Protein AF-A0A955Y6P9-F1 (afdb_monomer_lite)

Structure (mmCIF, N/CA/C/O backbone):
data_AF-A0A955Y6P9-F1
#
_entry.id   AF-A0A955Y6P9-F1
#
loop_
_atom_site.group_PDB
_atom_site.id
_atom_site.type_symbol
_atom_site.label_atom_id
_atom_site.label_alt_id
_atom_site.label_comp_id
_atom_site.label_asym_id
_atom_site.label_entity_id
_atom_site.label_seq_id
_atom_site.pdbx_PDB_ins_code
_atom_site.Cartn_x
_atom_site.Cartn_y
_atom_site.Cartn_z
_atom_site.occupancy
_atom_site.B_iso_or_equiv
_atom_site.auth_seq_id
_atom_site.auth_comp_id
_atom_site.auth_asym_id
_atom_site.auth_atom_id
_atom_site.pdbx_PDB_model_num
ATOM 1 N N . MET A 1 1 ? -30.480 -34.523 14.254 1.00 49.59 1 MET A N 1
ATOM 2 C CA . MET A 1 1 ? -30.078 -33.105 14.137 1.00 49.59 1 MET A CA 1
ATOM 3 C C . MET A 1 1 ? -28.559 -33.067 14.095 1.00 49.59 1 MET A C 1
ATOM 5 O O . MET A 1 1 ? -27.937 -33.340 15.109 1.00 49.59 1 MET A O 1
ATOM 9 N N . LEU A 1 2 ? -27.970 -32.864 12.915 1.00 50.34 2 LEU A N 1
ATOM 10 C CA . LEU A 1 2 ? -26.518 -32.761 12.741 1.00 50.34 2 LEU A CA 1
ATOM 11 C C . LEU A 1 2 ? -26.106 -31.311 13.010 1.00 50.34 2 LEU A C 1
ATOM 13 O O . LEU A 1 2 ? -26.429 -30.423 12.225 1.00 50.34 2 LEU A O 1
ATOM 17 N N . ALA A 1 3 ? -25.453 -31.080 14.147 1.00 53.88 3 ALA A N 1
ATOM 18 C CA . ALA A 1 3 ? -24.849 -29.800 14.482 1.00 53.88 3 ALA A CA 1
ATOM 19 C C . ALA A 1 3 ? -23.555 -29.639 13.673 1.00 53.88 3 ALA A C 1
ATOM 21 O O . ALA A 1 3 ? -22.588 -30.368 13.885 1.00 53.88 3 ALA A O 1
ATOM 22 N N . TRP A 1 4 ? -23.554 -28.702 12.728 1.00 56.97 4 TRP A N 1
ATOM 23 C CA . TRP A 1 4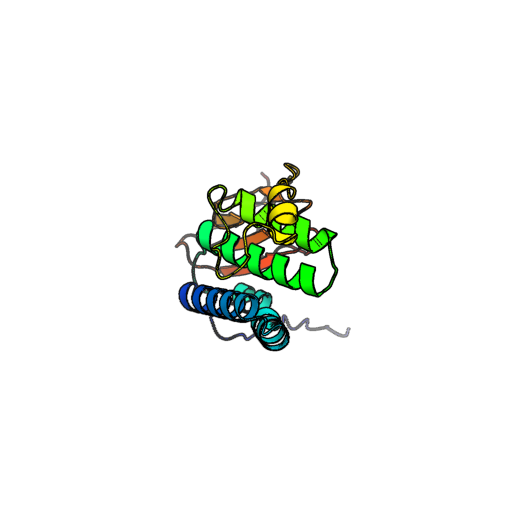 ? -22.351 -28.277 12.023 1.00 56.97 4 TRP A CA 1
ATOM 24 C C . TRP A 1 4 ? -21.587 -27.293 12.913 1.00 56.97 4 TRP A C 1
ATOM 26 O O . TRP A 1 4 ? -22.018 -26.159 13.110 1.00 56.97 4 TRP A O 1
ATOM 36 N N . LEU A 1 5 ? -20.462 -27.738 13.470 1.00 62.44 5 LEU A N 1
ATOM 37 C CA . LEU A 1 5 ? -19.469 -26.860 14.084 1.00 62.44 5 LEU A CA 1
ATOM 38 C C . LEU A 1 5 ? -18.703 -26.147 12.965 1.00 62.44 5 LEU A C 1
ATOM 40 O O . LEU A 1 5 ? -17.884 -26.753 12.278 1.00 62.44 5 LEU A O 1
ATOM 44 N N . ALA A 1 6 ? -18.978 -24.858 12.775 1.00 54.62 6 ALA A N 1
ATOM 45 C CA . ALA A 1 6 ? -18.137 -23.988 11.965 1.00 54.62 6 ALA A CA 1
ATOM 46 C C . ALA A 1 6 ? -16.859 -23.679 12.758 1.00 54.62 6 ALA A C 1
ATOM 48 O O . ALA A 1 6 ? -16.867 -22.854 13.670 1.00 54.62 6 ALA A O 1
ATOM 49 N N . VAL A 1 7 ? -15.766 -24.369 12.436 1.00 48.38 7 VAL A N 1
ATOM 50 C CA . VAL A 1 7 ? -14.435 -24.012 12.936 1.00 48.38 7 VAL A CA 1
ATOM 51 C C . VAL A 1 7 ? -14.022 -22.721 12.232 1.00 48.38 7 VAL A C 1
ATOM 53 O O . VAL A 1 7 ? -13.803 -22.707 11.022 1.00 48.38 7 VAL A O 1
ATOM 56 N N . ALA A 1 8 ? -13.961 -21.618 12.978 1.00 51.28 8 ALA A N 1
ATOM 57 C CA . ALA A 1 8 ? -13.354 -20.384 12.503 1.00 51.28 8 ALA A CA 1
ATOM 58 C C . ALA A 1 8 ? -11.837 -20.598 12.441 1.00 51.28 8 ALA A C 1
ATOM 60 O O . ALA A 1 8 ? -11.156 -20.569 13.463 1.00 51.28 8 ALA A O 1
ATOM 61 N N . LEU A 1 9 ? -11.316 -20.859 11.244 1.00 51.03 9 LEU A N 1
ATOM 62 C CA . LEU A 1 9 ? -9.881 -20.818 10.988 1.00 51.03 9 LEU A CA 1
ATOM 63 C C . LEU A 1 9 ? -9.451 -19.348 11.035 1.00 51.03 9 LEU A C 1
ATOM 65 O O . LEU A 1 9 ? -9.564 -18.630 10.044 1.00 51.03 9 LEU A O 1
ATOM 69 N N . GLY A 1 10 ? -9.011 -18.885 12.206 1.00 55.12 10 GLY A N 1
ATOM 70 C CA . GLY A 1 10 ? -8.118 -17.733 12.260 1.00 55.12 10 GLY A CA 1
ATOM 71 C C . GLY A 1 10 ? -6.848 -18.105 11.500 1.00 55.12 10 GLY A C 1
ATOM 72 O O . GLY A 1 10 ? -6.342 -19.215 11.676 1.00 55.12 10 GLY A O 1
ATOM 73 N N . ALA A 1 11 ? -6.372 -17.236 10.609 1.00 57.41 11 ALA A N 1
ATOM 74 C CA . ALA A 1 11 ? -5.101 -17.465 9.941 1.00 57.41 11 ALA A CA 1
ATOM 75 C C . ALA A 1 11 ? -4.012 -17.556 11.020 1.00 57.41 11 ALA A C 1
ATOM 77 O O . ALA A 1 11 ? -3.737 -16.580 11.710 1.00 57.41 11 ALA A O 1
ATOM 78 N N . THR A 1 12 ? -3.430 -18.740 11.207 1.00 68.12 12 THR A N 1
ATOM 79 C CA . THR A 1 12 ? -2.243 -18.919 12.044 1.00 68.12 12 THR A CA 1
ATOM 80 C C . THR A 1 12 ? -1.055 -18.424 11.235 1.00 68.12 12 THR A C 1
ATOM 82 O O . THR A 1 12 ? -0.393 -19.212 10.559 1.00 68.12 12 THR A O 1
ATOM 85 N N . CYS A 1 13 ? -0.859 -17.114 11.199 1.00 81.06 13 CYS A N 1
ATOM 86 C CA . CYS A 1 13 ? 0.356 -16.538 10.657 1.00 81.06 13 CYS A CA 1
ATOM 87 C C . CYS A 1 13 ? 1.239 -16.014 11.779 1.00 81.06 13 CYS A C 1
ATOM 89 O O . CYS A 1 13 ? 0.747 -15.579 12.822 1.00 81.06 13 CYS A O 1
ATOM 91 N N . ASP A 1 14 ? 2.543 -16.089 11.538 1.00 88.88 14 ASP A N 1
ATOM 92 C CA . ASP A 1 14 ? 3.531 -15.441 12.383 1.00 88.88 14 ASP A CA 1
ATOM 93 C C . ASP A 1 14 ? 3.323 -13.926 12.305 1.00 88.88 14 ASP A C 1
ATOM 95 O O . ASP A 1 14 ? 3.008 -13.384 11.237 1.00 88.88 14 ASP A O 1
ATOM 99 N N . THR A 1 15 ? 3.456 -13.245 13.442 1.00 92.88 15 THR A N 1
ATOM 100 C CA . THR A 1 15 ? 3.273 -11.796 13.479 1.00 92.88 15 THR A CA 1
ATOM 101 C C . THR A 1 15 ? 4.336 -11.105 12.631 1.00 92.88 15 THR A C 1
ATOM 103 O O . THR A 1 15 ? 5.487 -11.536 12.542 1.00 92.88 15 THR A O 1
ATOM 106 N N . THR A 1 16 ? 3.928 -10.034 11.959 1.00 96.56 16 THR A N 1
ATOM 107 C CA . THR A 1 16 ? 4.796 -9.199 11.130 1.00 96.56 16 THR A CA 1
ATOM 108 C C . THR A 1 16 ? 4.849 -7.813 11.757 1.00 96.56 16 THR A C 1
ATOM 110 O O . THR A 1 16 ? 3.815 -7.176 11.949 1.00 96.56 16 THR A O 1
ATOM 113 N N . SER A 1 17 ? 6.044 -7.327 12.087 1.00 97.50 17 SER A N 1
ATOM 114 C CA . SER A 1 17 ? 6.198 -5.945 12.548 1.00 97.50 17 SER A CA 1
ATOM 115 C C . SER A 1 17 ? 6.118 -4.969 11.359 1.00 97.50 17 SER A C 1
ATOM 117 O O . SER A 1 17 ? 6.468 -5.349 10.233 1.00 97.50 17 SER A O 1
ATOM 119 N N . PRO A 1 18 ? 5.692 -3.708 11.564 1.00 97.50 18 PRO A N 1
ATOM 120 C CA . PRO A 1 18 ? 5.709 -2.694 10.506 1.00 97.50 18 PRO A CA 1
ATOM 121 C C . PRO A 1 18 ? 7.089 -2.512 9.857 1.00 97.50 18 PRO A C 1
ATOM 123 O O . PRO A 1 18 ? 7.191 -2.355 8.644 1.00 97.50 18 PRO A O 1
ATOM 126 N N . GLU A 1 19 ? 8.169 -2.594 10.636 1.00 97.81 19 GLU A N 1
ATOM 127 C CA . GLU A 1 19 ? 9.544 -2.466 10.139 1.00 97.81 19 GLU A CA 1
ATOM 128 C C . GLU A 1 19 ? 9.943 -3.647 9.247 1.00 97.81 19 GLU A C 1
ATOM 130 O O . GLU A 1 19 ? 10.611 -3.458 8.231 1.00 97.81 19 GLU A O 1
ATOM 135 N N . ALA A 1 20 ? 9.525 -4.866 9.605 1.00 97.38 20 ALA A N 1
ATOM 136 C CA . ALA A 1 20 ? 9.765 -6.051 8.788 1.00 97.38 20 ALA A CA 1
ATOM 137 C C . ALA A 1 20 ? 9.005 -5.980 7.454 1.00 97.38 20 ALA A C 1
ATOM 139 O O . ALA A 1 20 ? 9.555 -6.349 6.411 1.00 97.38 20 ALA A O 1
ATOM 140 N N . LEU A 1 21 ? 7.768 -5.468 7.476 1.00 97.38 21 LEU A N 1
ATOM 141 C CA . LEU A 1 21 ? 6.994 -5.219 6.263 1.00 97.38 21 LEU A CA 1
ATOM 142 C C . LEU A 1 21 ? 7.683 -4.181 5.367 1.00 97.38 21 LEU A C 1
ATOM 144 O O . LEU A 1 21 ? 7.886 -4.447 4.184 1.00 97.38 21 LEU A O 1
ATOM 148 N N . GLU A 1 22 ? 8.083 -3.036 5.926 1.00 97.81 22 GLU A N 1
ATOM 149 C CA . GLU A 1 22 ? 8.773 -1.966 5.192 1.00 97.81 22 GLU A CA 1
ATOM 150 C C . GLU A 1 22 ? 10.057 -2.476 4.530 1.00 97.81 22 GLU A C 1
ATOM 152 O O . GLU A 1 22 ? 10.261 -2.284 3.332 1.00 97.81 22 GLU A O 1
ATOM 157 N N . ALA A 1 23 ? 10.886 -3.215 5.273 1.00 98.00 23 ALA A N 1
ATOM 158 C CA . ALA A 1 23 ? 12.123 -3.783 4.747 1.00 98.00 23 ALA A CA 1
ATOM 159 C C . ALA A 1 23 ? 11.876 -4.728 3.557 1.00 98.00 23 ALA A C 1
ATOM 161 O O . ALA A 1 23 ? 12.635 -4.715 2.584 1.00 98.00 23 ALA A O 1
ATOM 162 N N . ARG A 1 24 ? 10.801 -5.529 3.603 1.00 97.69 24 ARG A N 1
ATOM 163 C CA . ARG A 1 24 ? 10.413 -6.418 2.499 1.00 97.69 24 ARG A CA 1
ATOM 164 C C . ARG A 1 24 ? 9.897 -5.639 1.288 1.00 97.69 24 ARG A C 1
ATOM 166 O O . ARG A 1 24 ? 10.212 -6.014 0.158 1.00 97.69 24 ARG A O 1
ATOM 173 N N . VAL A 1 25 ? 9.133 -4.566 1.498 1.00 98.25 25 VAL A N 1
ATOM 174 C CA . VAL A 1 25 ? 8.675 -3.683 0.413 1.00 98.25 25 VAL A CA 1
ATOM 175 C C . VAL A 1 25 ? 9.869 -2.997 -0.259 1.00 98.25 25 VAL A C 1
ATOM 177 O O . VAL A 1 25 ? 9.972 -3.032 -1.485 1.00 98.25 25 VAL A O 1
ATOM 180 N N . GLU A 1 26 ? 10.825 -2.478 0.513 1.00 98.06 26 GLU A N 1
ATOM 181 C CA . GLU A 1 26 ? 12.067 -1.914 -0.026 1.00 98.06 26 GLU A CA 1
ATOM 182 C C . GLU A 1 26 ? 12.884 -2.945 -0.817 1.00 98.06 26 GLU A C 1
ATOM 184 O O . GLU A 1 26 ? 13.434 -2.632 -1.873 1.00 98.06 26 GLU A O 1
ATOM 189 N N . GLU A 1 27 ? 12.999 -4.182 -0.320 1.00 98.25 27 GLU A N 1
ATOM 190 C CA . GLU A 1 27 ? 13.675 -5.264 -1.045 1.00 98.25 27 GLU A CA 1
ATOM 191 C C . GLU A 1 27 ? 12.986 -5.553 -2.384 1.00 98.25 27 GLU A C 1
ATOM 193 O O . GLU A 1 27 ? 13.663 -5.734 -3.399 1.00 98.25 27 GLU A O 1
ATOM 198 N N . ALA A 1 28 ? 11.651 -5.543 -2.408 1.00 98.31 28 ALA A N 1
ATOM 199 C CA . ALA A 1 28 ? 10.889 -5.695 -3.636 1.00 98.31 28 ALA A CA 1
ATOM 200 C C . ALA A 1 28 ? 11.182 -4.539 -4.608 1.00 98.31 28 ALA A C 1
ATOM 202 O O . ALA A 1 28 ? 11.550 -4.791 -5.755 1.00 98.31 28 ALA A O 1
ATOM 203 N N . GLU A 1 29 ? 11.096 -3.279 -4.174 1.00 97.88 29 GLU A N 1
ATOM 204 C CA . GLU A 1 29 ? 11.403 -2.137 -5.045 1.00 97.88 29 GLU A CA 1
ATOM 205 C C . GLU A 1 29 ? 12.839 -2.196 -5.596 1.00 97.88 29 GLU A C 1
ATOM 207 O O . GLU A 1 29 ? 13.038 -1.977 -6.791 1.00 97.88 29 GLU A O 1
ATOM 212 N N . ARG A 1 30 ? 13.836 -2.579 -4.783 1.00 98.19 30 ARG A N 1
ATOM 213 C CA . ARG A 1 30 ? 15.214 -2.809 -5.265 1.00 98.19 30 ARG A CA 1
ATOM 214 C C . ARG A 1 30 ? 15.259 -3.871 -6.362 1.00 98.19 30 ARG A C 1
ATOM 216 O O . ARG A 1 30 ? 15.810 -3.613 -7.427 1.00 98.19 30 ARG A O 1
ATOM 223 N N . ALA A 1 31 ? 14.615 -5.021 -6.151 1.00 98.38 31 ALA A N 1
ATOM 224 C CA . ALA A 1 31 ? 14.539 -6.074 -7.164 1.00 98.38 31 ALA A CA 1
ATOM 225 C C . ALA A 1 31 ? 13.857 -5.594 -8.459 1.00 98.38 31 ALA A C 1
ATOM 227 O O . ALA A 1 31 ? 14.273 -5.979 -9.551 1.00 98.38 31 ALA A O 1
ATOM 228 N N . PHE A 1 32 ? 12.839 -4.733 -8.359 1.00 98.19 32 PHE A N 1
ATOM 229 C CA . PHE A 1 32 ? 12.210 -4.115 -9.525 1.00 98.19 32 PHE A CA 1
ATOM 230 C C . PHE A 1 32 ? 13.182 -3.185 -10.272 1.00 98.19 32 PHE A C 1
ATOM 232 O O . PHE A 1 32 ? 13.315 -3.301 -11.491 1.00 98.19 32 PHE A O 1
ATOM 239 N N . GLY A 1 33 ? 13.878 -2.295 -9.554 1.00 97.44 33 GLY A N 1
ATOM 240 C CA . GLY A 1 33 ? 14.868 -1.369 -10.123 1.00 97.44 33 GLY A CA 1
ATOM 241 C C . GLY A 1 33 ? 16.051 -2.081 -10.790 1.00 97.44 33 GLY A C 1
ATOM 242 O O . GLY A 1 33 ? 16.493 -1.676 -11.864 1.00 97.44 33 GLY A O 1
ATOM 243 N N . ASP A 1 34 ? 16.481 -3.211 -10.224 1.00 98.06 34 ASP A N 1
ATOM 244 C CA . ASP A 1 34 ? 17.528 -4.085 -10.772 1.00 98.06 34 ASP A CA 1
ATOM 245 C C . ASP A 1 34 ? 17.039 -4.969 -11.939 1.00 98.06 34 ASP A C 1
ATOM 247 O O . ASP A 1 34 ? 17.767 -5.838 -12.424 1.00 98.06 34 ASP A O 1
ATOM 251 N N . LEU A 1 35 ? 15.799 -4.767 -12.405 1.00 97.12 35 LEU A N 1
ATOM 252 C CA . LEU A 1 35 ? 15.139 -5.536 -13.467 1.00 97.12 35 LEU A CA 1
ATOM 253 C C . LEU A 1 35 ? 14.997 -7.040 -13.153 1.00 97.12 35 LEU A C 1
ATOM 255 O O . LEU A 1 35 ? 14.719 -7.847 -14.046 1.00 97.12 35 LEU A O 1
ATOM 259 N N . ALA A 1 36 ? 15.107 -7.429 -11.881 1.00 98.19 36 ALA A N 1
ATOM 260 C CA . ALA A 1 36 ? 14.934 -8.792 -11.391 1.00 98.19 36 ALA A CA 1
ATOM 261 C C . ALA A 1 36 ? 13.441 -9.112 -11.181 1.00 98.19 36 ALA A C 1
ATOM 263 O O . ALA A 1 36 ? 12.977 -9.353 -10.065 1.00 98.19 36 ALA A O 1
ATOM 264 N N . SER A 1 37 ? 12.677 -9.107 -12.279 1.00 97.44 37 SER A N 1
ATOM 265 C CA . SER A 1 37 ? 11.208 -9.221 -12.257 1.00 97.44 37 SER A CA 1
ATOM 266 C C . SER A 1 37 ? 10.708 -10.472 -11.526 1.00 97.44 37 SER A C 1
ATOM 268 O O . SER A 1 37 ? 9.761 -10.373 -10.751 1.00 97.44 37 SER A O 1
ATOM 270 N N . ASP A 1 38 ? 11.360 -11.624 -11.703 1.00 98.19 38 ASP A N 1
ATOM 271 C CA . ASP A 1 38 ? 10.977 -12.865 -11.012 1.00 98.19 38 ASP A CA 1
ATOM 272 C C . ASP A 1 38 ? 11.128 -12.725 -9.492 1.00 98.19 38 ASP A C 1
ATOM 274 O O . ASP A 1 38 ? 10.195 -13.013 -8.742 1.00 98.19 38 ASP A O 1
ATOM 278 N N . ARG A 1 39 ? 12.257 -12.169 -9.033 1.00 98.00 39 ARG A N 1
ATOM 279 C CA . ARG A 1 39 ? 12.509 -11.914 -7.609 1.00 98.00 39 ARG A CA 1
ATOM 280 C C . ARG A 1 39 ? 11.507 -10.923 -7.024 1.00 98.00 39 ARG A C 1
ATOM 282 O O . ARG A 1 39 ? 11.011 -11.127 -5.919 1.00 98.00 39 ARG A O 1
ATOM 289 N N . PHE A 1 40 ? 11.181 -9.866 -7.760 1.00 98.56 40 PHE A N 1
ATOM 290 C CA . PHE A 1 40 ? 10.145 -8.923 -7.352 1.00 98.56 40 PHE A CA 1
ATOM 291 C C . PHE A 1 40 ? 8.769 -9.600 -7.224 1.00 98.56 40 PHE A C 1
ATOM 293 O O . PHE A 1 40 ? 8.044 -9.375 -6.252 1.00 98.56 40 PHE A O 1
ATOM 300 N N . LEU A 1 41 ? 8.400 -10.460 -8.177 1.00 98.12 41 LEU A N 1
ATOM 301 C CA . LEU A 1 41 ? 7.134 -11.193 -8.134 1.00 98.12 41 LEU A CA 1
ATOM 302 C C . LEU A 1 41 ? 7.077 -12.190 -6.971 1.00 98.12 41 LEU A C 1
ATOM 304 O O . LEU A 1 41 ? 6.006 -12.342 -6.381 1.00 98.12 41 LEU A O 1
ATOM 308 N N . GLU A 1 42 ? 8.195 -12.825 -6.621 1.00 97.75 42 GLU A N 1
ATOM 309 C CA . GLU A 1 42 ? 8.320 -13.660 -5.422 1.00 97.75 42 GLU A CA 1
ATOM 310 C C . GLU A 1 42 ? 8.128 -12.838 -4.144 1.00 97.75 42 GLU A C 1
ATOM 312 O O . GLU A 1 42 ? 7.270 -13.166 -3.326 1.00 97.75 42 GLU A O 1
ATOM 317 N N . LEU A 1 43 ? 8.879 -11.741 -3.995 1.00 97.19 43 LEU A N 1
ATOM 318 C CA . LEU A 1 43 ? 8.832 -10.8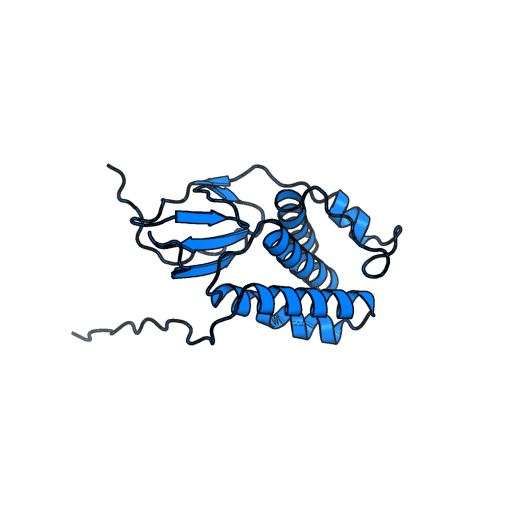72 -2.815 1.00 97.19 43 LEU A CA 1
ATOM 319 C C . LEU A 1 43 ? 7.446 -10.266 -2.586 1.00 97.19 43 LEU A C 1
ATOM 321 O O . LEU A 1 43 ? 7.006 -10.126 -1.449 1.00 97.19 43 LEU A O 1
ATOM 325 N N . THR A 1 44 ? 6.735 -9.939 -3.666 1.00 98.06 44 THR A N 1
ATOM 326 C CA . THR A 1 44 ? 5.396 -9.344 -3.585 1.00 98.06 44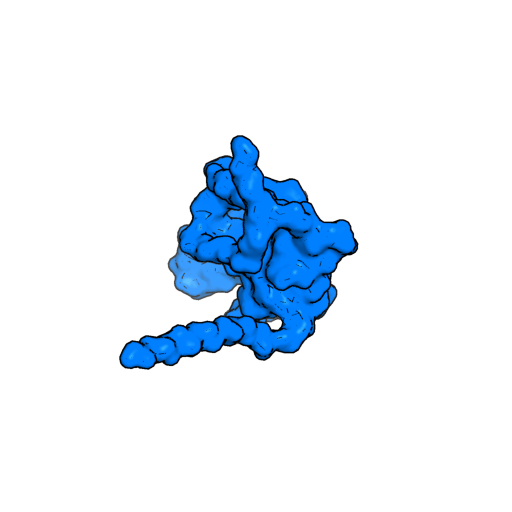 THR A CA 1
ATOM 327 C C . THR A 1 44 ? 4.260 -10.364 -3.486 1.00 98.06 44 THR A C 1
ATOM 329 O O . THR A 1 44 ? 3.115 -9.970 -3.263 1.00 98.06 44 THR A O 1
ATOM 332 N N . ALA A 1 45 ? 4.525 -11.668 -3.629 1.00 96.31 45 ALA A N 1
ATOM 333 C CA . ALA A 1 45 ? 3.480 -12.694 -3.589 1.00 96.31 45 ALA A CA 1
ATOM 334 C C . ALA A 1 45 ? 2.833 -12.841 -2.201 1.00 96.31 45 ALA A C 1
ATOM 336 O O . ALA A 1 45 ? 1.641 -13.139 -2.123 1.00 96.31 45 ALA A O 1
ATOM 337 N N . SER A 1 46 ? 3.592 -12.610 -1.124 1.00 93.62 46 SER A N 1
ATOM 338 C CA . SER A 1 46 ? 3.122 -12.751 0.261 1.00 93.62 46 SER A CA 1
ATOM 339 C C . SER A 1 46 ? 2.758 -11.431 0.938 1.00 93.62 46 SER A C 1
ATOM 341 O O . SER A 1 46 ? 2.207 -11.463 2.029 1.00 93.62 46 SER A O 1
ATOM 343 N N . LEU A 1 47 ? 2.997 -10.273 0.313 1.00 96.00 47 LEU A N 1
ATOM 344 C CA . LEU A 1 47 ? 2.838 -8.969 0.974 1.00 96.00 47 LEU A CA 1
ATOM 345 C C . LEU A 1 47 ? 1.434 -8.728 1.553 1.00 96.00 47 LEU A C 1
ATOM 347 O O . LEU A 1 47 ? 1.293 -8.171 2.637 1.00 96.00 47 LEU A O 1
ATOM 351 N N . ALA A 1 48 ? 0.379 -9.170 0.861 1.00 95.38 48 ALA A N 1
ATOM 352 C CA . ALA A 1 48 ? -0.988 -9.055 1.379 1.00 95.38 48 ALA A CA 1
ATOM 353 C C . ALA A 1 48 ? -1.219 -9.941 2.616 1.00 95.38 48 ALA A C 1
ATOM 355 O O . ALA A 1 48 ? -1.985 -9.571 3.504 1.00 95.38 48 ALA A O 1
ATOM 356 N N . GLN A 1 49 ? -0.549 -11.096 2.676 1.00 94.94 49 GLN A N 1
ATOM 357 C CA . GLN A 1 49 ? -0.563 -11.967 3.845 1.00 94.94 49 GLN A CA 1
ATOM 358 C C . GLN A 1 49 ? 0.239 -11.348 4.992 1.00 94.94 49 GLN A C 1
ATOM 360 O O . GLN A 1 49 ? -0.261 -11.332 6.107 1.00 94.94 49 GLN A O 1
ATOM 365 N N . ASP A 1 50 ? 1.406 -10.762 4.719 1.00 96.00 50 ASP A N 1
ATOM 366 C CA . ASP A 1 50 ? 2.209 -10.059 5.729 1.00 96.00 50 ASP A CA 1
ATOM 367 C C . ASP A 1 50 ? 1.405 -8.910 6.369 1.00 96.00 50 ASP A C 1
ATOM 369 O O . ASP A 1 50 ? 1.367 -8.774 7.591 1.00 96.00 50 ASP A O 1
ATOM 373 N N . VAL A 1 51 ? 0.657 -8.143 5.561 1.00 96.88 51 VAL A N 1
ATOM 374 C CA . VAL A 1 51 ? -0.260 -7.104 6.067 1.00 96.88 51 VAL A CA 1
ATOM 375 C C . VAL A 1 51 ? -1.360 -7.680 6.946 1.00 96.88 51 VAL A C 1
ATOM 377 O O . VAL A 1 51 ? -1.721 -7.056 7.944 1.00 96.88 51 VAL A O 1
ATOM 380 N N . ALA A 1 52 ? -1.898 -8.854 6.608 1.00 96.19 52 ALA A N 1
ATOM 381 C CA . ALA A 1 52 ? -2.934 -9.497 7.413 1.00 96.19 52 ALA A CA 1
ATOM 382 C C . ALA A 1 52 ? -2.447 -9.899 8.817 1.00 96.19 52 ALA A C 1
ATOM 384 O O . ALA A 1 52 ? -3.262 -10.121 9.711 1.00 96.19 52 ALA A O 1
ATOM 385 N N . CYS A 1 53 ? -1.128 -9.960 9.000 1.00 95.88 53 CYS A N 1
ATOM 386 C CA . CYS A 1 53 ? -0.449 -10.430 10.201 1.00 95.88 53 CYS A CA 1
ATOM 387 C C . CYS A 1 53 ? 0.292 -9.304 10.935 1.00 95.88 53 CYS A C 1
ATOM 389 O O . CYS A 1 53 ? 1.119 -9.576 11.805 1.00 95.88 53 CYS A O 1
ATOM 391 N N . LEU A 1 54 ? 0.009 -8.045 10.585 1.00 96.94 54 LEU A N 1
ATOM 392 C CA . LEU A 1 54 ? 0.611 -6.883 11.228 1.00 96.94 54 LEU A CA 1
ATOM 393 C C . LEU A 1 54 ? 0.212 -6.774 12.702 1.00 96.94 54 LEU A C 1
ATOM 395 O O . LEU A 1 54 ? -0.973 -6.750 13.026 1.00 96.94 54 LEU A O 1
ATOM 399 N N . GLU A 1 55 ? 1.206 -6.620 13.573 1.00 96.38 55 GLU A N 1
ATOM 400 C CA . GLU A 1 55 ? 1.005 -6.391 15.015 1.00 96.38 55 GLU A CA 1
ATOM 401 C C . GLU A 1 55 ? 1.048 -4.904 15.413 1.00 96.38 55 GLU A C 1
ATOM 403 O O . GLU A 1 55 ? 0.687 -4.545 16.533 1.00 96.38 55 GLU A O 1
ATOM 408 N N . GLY A 1 56 ? 1.471 -4.028 14.496 1.00 97.19 56 GLY A N 1
ATOM 409 C CA . GLY A 1 56 ? 1.643 -2.595 14.732 1.00 97.19 56 GLY A CA 1
ATOM 410 C C . GLY A 1 56 ? 0.916 -1.722 13.714 1.00 97.19 56 GLY A C 1
ATOM 411 O O . GLY A 1 56 ? 0.557 -2.160 12.616 1.00 97.19 56 GLY A O 1
ATOM 412 N N . THR A 1 57 ? 0.688 -0.464 14.085 1.00 97.88 57 THR A N 1
ATOM 413 C CA . THR A 1 57 ? 0.070 0.520 13.194 1.00 97.88 57 THR A CA 1
ATOM 414 C C . THR A 1 57 ? 1.000 0.899 12.049 1.00 97.88 57 THR A C 1
ATOM 416 O O . THR A 1 57 ? 2.218 0.973 12.200 1.00 97.88 57 THR A O 1
ATOM 419 N N . VAL A 1 58 ? 0.405 1.159 10.889 1.00 97.94 58 VAL A N 1
ATOM 420 C CA . VAL A 1 58 ? 1.112 1.565 9.676 1.00 97.94 58 VAL A CA 1
ATOM 421 C C . VAL A 1 58 ? 0.897 3.062 9.451 1.00 97.94 58 VAL A C 1
ATOM 423 O O . VAL A 1 58 ? -0.254 3.490 9.370 1.00 97.94 58 VAL A O 1
ATOM 426 N N . PRO A 1 59 ? 1.955 3.888 9.335 1.00 98.19 59 PRO A N 1
ATOM 427 C CA . PRO A 1 59 ? 1.799 5.295 8.980 1.00 98.19 59 PRO A CA 1
ATOM 428 C C . PRO A 1 59 ? 1.410 5.461 7.497 1.00 98.19 59 PRO A C 1
ATOM 430 O O . PRO A 1 59 ? 1.721 4.588 6.680 1.00 98.19 59 PRO A O 1
ATOM 433 N N . PRO A 1 60 ? 0.815 6.605 7.100 1.00 98.56 60 PRO A N 1
ATOM 434 C CA . PRO A 1 60 ? 0.394 6.835 5.714 1.00 98.56 60 PRO A CA 1
ATOM 435 C C . PRO A 1 60 ? 1.500 6.646 4.671 1.00 98.56 60 PRO A C 1
ATOM 437 O O . PRO A 1 60 ? 1.268 6.061 3.617 1.00 98.56 60 PRO A O 1
ATOM 440 N N . THR A 1 61 ? 2.732 7.054 4.974 1.00 98.12 61 THR A N 1
ATOM 441 C CA . THR A 1 61 ? 3.875 6.899 4.059 1.00 98.12 61 THR A CA 1
ATOM 442 C C . THR A 1 61 ? 4.221 5.434 3.775 1.00 98.12 61 THR A C 1
ATOM 444 O O . THR A 1 61 ? 4.525 5.088 2.635 1.00 98.12 61 THR A O 1
ATOM 447 N N . MET A 1 62 ? 4.115 4.558 4.777 1.00 98.38 62 MET A N 1
ATOM 448 C CA . MET A 1 62 ? 4.319 3.113 4.617 1.00 98.38 62 MET A CA 1
ATOM 449 C C . MET A 1 62 ? 3.146 2.471 3.864 1.00 98.38 62 MET A C 1
ATOM 451 O O . MET A 1 62 ? 3.362 1.659 2.966 1.00 98.38 62 MET A O 1
ATOM 455 N N . ALA A 1 63 ? 1.902 2.887 4.140 1.00 98.56 63 ALA A N 1
ATOM 456 C CA . ALA A 1 63 ? 0.750 2.461 3.341 1.00 98.56 63 ALA A CA 1
ATOM 457 C C . ALA A 1 63 ? 0.921 2.859 1.862 1.00 98.56 63 ALA A C 1
ATOM 459 O O . ALA A 1 63 ? 0.675 2.053 0.964 1.00 98.56 63 ALA A O 1
ATOM 460 N N . ALA A 1 64 ? 1.418 4.071 1.593 1.00 98.56 64 ALA A N 1
ATOM 461 C CA . ALA A 1 64 ? 1.726 4.523 0.242 1.00 98.56 64 ALA A CA 1
ATOM 462 C C . ALA A 1 64 ? 2.797 3.655 -0.433 1.00 98.56 64 ALA A C 1
ATOM 464 O O . ALA A 1 64 ? 2.639 3.277 -1.594 1.00 98.56 64 ALA A O 1
ATOM 465 N N . HIS A 1 65 ? 3.862 3.311 0.294 1.00 97.69 65 HIS A N 1
ATOM 466 C CA . HIS A 1 65 ? 4.935 2.444 -0.189 1.00 97.69 65 HIS A CA 1
ATOM 467 C C . HIS A 1 65 ? 4.420 1.062 -0.582 1.00 97.69 65 HIS A C 1
ATOM 469 O O . HIS A 1 65 ? 4.667 0.584 -1.691 1.00 97.69 65 HIS A O 1
ATOM 475 N N . PHE A 1 66 ? 3.589 0.482 0.278 1.00 97.88 66 PHE A N 1
ATOM 476 C CA . PHE A 1 66 ? 2.912 -0.773 0.009 1.00 97.88 66 PHE A CA 1
ATOM 477 C C . PHE A 1 66 ? 2.047 -0.699 -1.260 1.00 97.88 66 PHE A C 1
ATOM 479 O O . PHE A 1 66 ? 2.183 -1.528 -2.162 1.00 97.88 66 PHE A O 1
ATOM 486 N N . HIS A 1 67 ? 1.205 0.330 -1.395 1.00 98.56 67 HIS A N 1
ATOM 487 C CA . HIS A 1 67 ? 0.375 0.527 -2.589 1.00 98.56 67 HIS A CA 1
ATOM 488 C C . HIS A 1 67 ? 1.199 0.675 -3.873 1.00 98.56 67 HIS A C 1
ATOM 490 O O . HIS A 1 67 ? 0.814 0.127 -4.909 1.00 98.56 67 HIS A O 1
ATOM 496 N N . ARG A 1 68 ? 2.355 1.353 -3.830 1.00 98.56 68 ARG A N 1
ATOM 497 C CA . ARG A 1 68 ? 3.260 1.435 -4.991 1.00 98.56 68 ARG A CA 1
ATOM 498 C C . ARG A 1 68 ? 3.781 0.065 -5.397 1.00 98.56 68 ARG A C 1
ATOM 500 O O . ARG A 1 68 ? 3.712 -0.253 -6.583 1.00 98.56 68 ARG A O 1
ATOM 507 N N . ALA A 1 69 ? 4.214 -0.769 -4.451 1.00 98.44 69 ALA A N 1
ATOM 508 C CA . ALA A 1 69 ? 4.663 -2.128 -4.753 1.00 98.44 69 ALA A CA 1
ATOM 509 C C . ALA A 1 69 ? 3.561 -2.966 -5.429 1.00 98.44 69 ALA A C 1
ATOM 511 O O . ALA A 1 69 ? 3.824 -3.656 -6.417 1.00 98.44 69 ALA A O 1
ATOM 512 N N . PHE A 1 70 ? 2.304 -2.848 -4.985 1.00 98.44 70 PHE A N 1
ATOM 513 C CA . PHE A 1 70 ? 1.172 -3.497 -5.663 1.00 98.44 70 PHE A CA 1
ATOM 514 C C . PHE A 1 70 ? 0.896 -2.925 -7.055 1.00 98.44 70 PHE A C 1
ATOM 516 O O . PHE A 1 70 ? 0.604 -3.693 -7.972 1.00 98.44 70 PHE A O 1
ATOM 523 N N . GLY A 1 71 ? 1.044 -1.613 -7.248 1.00 98.31 71 GLY A N 1
ATOM 524 C CA . GLY A 1 71 ? 0.936 -0.993 -8.569 1.00 98.31 71 GLY A CA 1
ATOM 525 C C . GLY A 1 71 ? 2.019 -1.478 -9.538 1.00 98.31 71 GLY A C 1
ATOM 526 O O . GLY A 1 71 ? 1.716 -1.855 -10.670 1.00 98.31 71 GLY A O 1
ATOM 527 N N . LEU A 1 72 ? 3.272 -1.571 -9.083 1.00 98.62 72 LEU A N 1
ATOM 528 C CA . LEU A 1 72 ? 4.384 -2.128 -9.865 1.00 98.62 72 LEU A CA 1
ATOM 529 C C . LEU A 1 72 ? 4.135 -3.604 -10.231 1.00 98.62 72 LEU A C 1
ATOM 531 O O . LEU A 1 72 ? 4.343 -4.008 -11.378 1.00 98.62 72 LEU A O 1
ATOM 535 N N . ARG A 1 73 ? 3.614 -4.404 -9.291 1.00 98.38 73 ARG A N 1
ATOM 536 C CA . ARG A 1 73 ? 3.205 -5.799 -9.532 1.00 98.38 73 ARG A CA 1
ATOM 537 C C . ARG A 1 73 ? 2.088 -5.909 -10.563 1.00 98.38 73 ARG A C 1
ATOM 539 O O . ARG A 1 73 ? 2.201 -6.714 -11.490 1.00 98.38 73 ARG A O 1
ATOM 546 N N . ALA A 1 74 ? 1.035 -5.108 -10.431 1.00 98.06 74 ALA A N 1
ATOM 547 C CA . ALA A 1 74 ? -0.069 -5.082 -11.384 1.00 98.06 74 ALA A CA 1
ATOM 548 C C . ALA A 1 74 ? 0.407 -4.696 -12.794 1.00 98.06 74 ALA A C 1
ATOM 550 O O . ALA A 1 74 ? -0.019 -5.306 -13.778 1.00 98.06 74 ALA A O 1
ATOM 551 N N . TYR A 1 75 ? 1.365 -3.770 -12.900 1.00 98.12 75 TYR A N 1
ATOM 552 C CA . TYR A 1 75 ? 1.951 -3.374 -14.178 1.00 98.12 75 TYR A CA 1
ATOM 553 C C . TYR A 1 75 ? 2.684 -4.525 -14.874 1.00 98.12 75 TYR A C 1
ATOM 555 O O . TYR A 1 75 ? 2.426 -4.777 -16.053 1.00 98.12 75 TYR A O 1
ATOM 563 N N . LEU A 1 76 ? 3.534 -5.273 -14.157 1.00 97.62 76 LEU A N 1
ATOM 564 C CA . LEU A 1 76 ? 4.179 -6.475 -14.712 1.00 97.62 76 LEU A CA 1
ATOM 565 C C . LEU A 1 76 ? 3.147 -7.521 -15.148 1.00 97.62 76 LEU A C 1
ATOM 567 O O . LEU A 1 76 ? 3.307 -8.173 -16.179 1.00 97.62 76 LEU A O 1
ATOM 571 N N . GLY A 1 77 ? 2.052 -7.629 -14.395 1.00 97.75 77 GLY A N 1
ATOM 572 C CA . GLY A 1 77 ? 0.907 -8.472 -14.719 1.00 97.75 77 GLY A CA 1
ATOM 573 C C . GLY A 1 77 ? -0.014 -7.929 -15.819 1.00 97.75 77 GLY A C 1
ATOM 574 O O . GLY A 1 77 ? -1.037 -8.560 -16.075 1.00 97.75 77 GLY A O 1
ATOM 575 N N . ARG A 1 78 ? 0.304 -6.786 -16.451 1.00 97.56 78 ARG A N 1
ATOM 576 C CA . ARG A 1 78 ? -0.518 -6.095 -17.470 1.00 97.56 78 ARG A CA 1
ATOM 577 C C . ARG A 1 78 ? -1.951 -5.776 -17.012 1.00 97.56 78 ARG A C 1
ATOM 579 O O . ARG A 1 78 ? -2.868 -5.709 -17.826 1.00 97.56 78 ARG A O 1
ATOM 586 N N . GLN A 1 79 ? -2.142 -5.559 -15.715 1.00 97.62 79 GLN A N 1
ATOM 587 C CA . GLN A 1 79 ? -3.425 -5.224 -15.097 1.00 97.62 79 GLN A CA 1
ATOM 588 C C . GLN A 1 79 ? -3.528 -3.704 -14.922 1.00 97.62 79 GLN A C 1
ATOM 590 O O . GLN A 1 79 ? -3.416 -3.193 -13.815 1.00 97.62 79 GLN A O 1
ATOM 595 N N . GLU A 1 80 ? -3.710 -2.960 -16.021 1.00 96.94 80 GLU A N 1
ATOM 596 C CA . GLU A 1 80 ? -3.654 -1.485 -15.996 1.00 96.94 80 GLU A CA 1
ATOM 597 C C . GLU A 1 80 ? -4.636 -0.853 -14.996 1.00 96.94 80 GLU A C 1
ATOM 599 O O . GLU A 1 80 ? -4.267 0.087 -14.294 1.00 96.94 80 GLU A O 1
ATOM 604 N N . GLY A 1 81 ? -5.859 -1.386 -14.890 1.00 96.31 81 GLY A N 1
ATOM 605 C CA . GLY A 1 81 ? -6.850 -0.904 -13.923 1.00 96.31 81 GLY A CA 1
ATOM 606 C C . GLY A 1 81 ? -6.362 -1.019 -12.477 1.00 96.31 81 GLY A C 1
ATOM 607 O O . GLY A 1 81 ? -6.431 -0.046 -11.727 1.00 96.31 81 GLY A O 1
ATOM 608 N N . ASP A 1 82 ? -5.786 -2.167 -12.116 1.00 97.19 82 ASP A N 1
ATOM 609 C CA . ASP A 1 82 ? -5.240 -2.400 -10.776 1.00 97.19 82 ASP A CA 1
ATOM 610 C C . ASP A 1 82 ? -3.988 -1.555 -10.523 1.00 97.19 82 ASP A C 1
ATOM 612 O O . ASP A 1 82 ? -3.818 -1.019 -9.428 1.00 97.19 82 ASP A O 1
ATOM 616 N N . THR A 1 83 ? -3.148 -1.359 -11.546 1.00 98.19 83 THR A N 1
ATOM 617 C CA . THR A 1 83 ? -1.995 -0.453 -11.474 1.00 98.19 83 THR A CA 1
ATOM 618 C C . THR A 1 83 ? -2.435 0.966 -11.134 1.00 98.19 83 THR A C 1
ATOM 620 O O . THR A 1 83 ? -1.917 1.560 -10.188 1.00 98.19 83 THR A O 1
ATOM 623 N N . ARG A 1 84 ? -3.412 1.506 -11.877 1.00 98.00 84 ARG A N 1
ATOM 624 C CA . ARG A 1 84 ? -3.927 2.864 -11.657 1.00 98.00 84 ARG A CA 1
ATOM 625 C C . ARG A 1 84 ? -4.585 2.997 -10.286 1.00 98.00 84 ARG A C 1
ATOM 627 O O . ARG A 1 84 ? -4.322 3.964 -9.579 1.00 98.00 84 ARG A O 1
ATOM 634 N N . ALA A 1 85 ? -5.390 2.018 -9.878 1.00 97.81 85 ALA A N 1
ATOM 635 C CA . ALA A 1 85 ? -6.060 2.034 -8.580 1.00 97.81 85 ALA A CA 1
ATOM 636 C C . ALA A 1 85 ? -5.059 2.012 -7.408 1.00 97.81 85 ALA A C 1
ATOM 638 O O . ALA A 1 85 ? -5.184 2.789 -6.456 1.00 97.81 85 ALA A O 1
ATOM 639 N N . ALA A 1 86 ? -4.034 1.160 -7.479 1.00 98.38 86 ALA A N 1
ATOM 640 C CA . ALA A 1 86 ? -2.994 1.092 -6.458 1.00 98.38 86 ALA A CA 1
ATOM 641 C C . ALA A 1 86 ? -2.165 2.388 -6.411 1.00 98.38 86 ALA A C 1
ATOM 643 O O . ALA A 1 86 ? -1.987 2.969 -5.342 1.00 98.38 86 ALA A O 1
ATOM 644 N N . PHE A 1 87 ? -1.748 2.923 -7.560 1.00 98.69 87 PHE A N 1
ATOM 645 C CA . PHE A 1 87 ? -1.034 4.203 -7.618 1.00 98.69 87 PHE A CA 1
ATOM 646 C C . PHE A 1 87 ? -1.861 5.392 -7.128 1.00 98.69 87 PHE A C 1
ATOM 648 O O . PHE A 1 87 ? -1.327 6.252 -6.432 1.00 98.69 87 PHE A O 1
ATOM 655 N N . ALA A 1 88 ? -3.162 5.419 -7.406 1.00 98.38 88 ALA A N 1
ATOM 656 C CA . ALA A 1 88 ? -4.069 6.419 -6.853 1.00 98.38 88 ALA A CA 1
ATOM 657 C C . ALA A 1 88 ? -4.128 6.357 -5.313 1.00 98.38 88 ALA A C 1
ATOM 659 O O . ALA A 1 88 ? -4.157 7.391 -4.649 1.00 98.38 88 ALA A O 1
ATOM 660 N N . SER A 1 89 ? -4.095 5.152 -4.736 1.00 98.50 89 SER A N 1
ATOM 661 C CA . SER A 1 89 ? -4.049 4.954 -3.277 1.00 98.50 89 SER A CA 1
ATOM 662 C C . SER A 1 89 ? -2.718 5.429 -2.694 1.00 98.50 89 SER A C 1
ATOM 664 O O . SER A 1 89 ? -2.699 6.149 -1.698 1.00 98.50 89 SER A O 1
ATOM 666 N N . ALA A 1 90 ? -1.610 5.115 -3.371 1.00 98.50 90 ALA A N 1
ATOM 667 C CA . ALA A 1 90 ? -0.287 5.602 -3.001 1.00 98.50 90 ALA A CA 1
ATOM 668 C C . ALA A 1 90 ? -0.188 7.136 -3.025 1.00 98.50 90 ALA A C 1
ATOM 670 O O . ALA A 1 90 ? 0.290 7.720 -2.057 1.00 98.50 90 ALA A O 1
ATOM 671 N N . LYS A 1 91 ? -0.677 7.792 -4.088 1.00 97.94 91 LYS A N 1
ATOM 672 C CA . LYS A 1 91 ? -0.675 9.262 -4.210 1.00 97.94 91 LYS A CA 1
ATOM 673 C C . LYS A 1 91 ? -1.484 9.943 -3.117 1.00 97.94 91 LYS A C 1
ATOM 675 O O . LYS A 1 91 ? -1.108 11.021 -2.676 1.00 97.94 91 LYS A O 1
ATOM 680 N N . LEU A 1 92 ? -2.601 9.349 -2.699 1.00 97.38 92 LEU A N 1
ATOM 681 C CA . LEU A 1 92 ? -3.412 9.927 -1.632 1.00 97.38 92 LEU A CA 1
ATOM 682 C C . LEU A 1 92 ? -2.700 9.847 -0.275 1.00 97.38 92 LEU A C 1
ATOM 684 O O . LEU A 1 92 ? -2.741 10.806 0.490 1.00 97.38 92 LEU A O 1
ATOM 688 N N . ALA A 1 93 ? -2.053 8.715 0.006 1.00 97.81 93 ALA A N 1
ATOM 689 C CA . ALA A 1 93 ? -1.368 8.472 1.272 1.00 97.81 93 ALA A CA 1
ATOM 690 C C . ALA A 1 93 ? -0.002 9.188 1.372 1.00 97.81 93 ALA A C 1
ATOM 692 O O . ALA A 1 93 ? 0.406 9.576 2.466 1.00 97.81 93 ALA A O 1
ATOM 693 N N . ASP A 1 94 ? 0.676 9.420 0.243 1.00 98.00 94 ASP A N 1
ATOM 694 C CA . ASP A 1 94 ? 1.915 10.204 0.151 1.00 98.00 94 ASP A CA 1
ATOM 695 C C . ASP A 1 94 ? 1.932 11.092 -1.116 1.00 98.00 94 ASP A C 1
ATOM 697 O O . ASP A 1 94 ? 2.520 10.727 -2.144 1.00 98.00 94 ASP A O 1
ATOM 701 N N . PRO A 1 95 ? 1.300 12.283 -1.067 1.00 97.00 95 PRO A N 1
ATOM 702 C CA . PRO A 1 95 ? 1.204 13.184 -2.221 1.00 97.00 95 PRO A CA 1
ATOM 703 C C . PRO A 1 95 ? 2.546 13.763 -2.682 1.00 97.00 95 PRO A C 1
ATOM 705 O O . PRO A 1 95 ? 2.651 14.250 -3.807 1.00 97.00 95 PRO A O 1
ATOM 708 N N . GLY A 1 96 ? 3.557 13.756 -1.807 1.00 96.69 96 GLY A N 1
ATOM 709 C CA . GLY A 1 96 ? 4.886 14.299 -2.082 1.00 96.69 96 GLY A CA 1
ATOM 710 C C . GLY A 1 96 ? 5.836 13.303 -2.744 1.00 96.69 96 GLY A C 1
ATOM 711 O O . GLY A 1 96 ? 6.953 13.685 -3.099 1.00 96.69 96 GLY A O 1
ATOM 712 N N . TYR A 1 97 ? 5.425 12.041 -2.904 1.00 97.62 97 TYR A N 1
ATOM 713 C CA . TYR A 1 97 ? 6.301 10.997 -3.413 1.00 97.62 97 TYR A CA 1
ATOM 714 C C . TYR A 1 97 ? 6.743 11.251 -4.856 1.00 97.62 97 TYR A C 1
ATOM 716 O O . TYR A 1 97 ? 5.937 11.462 -5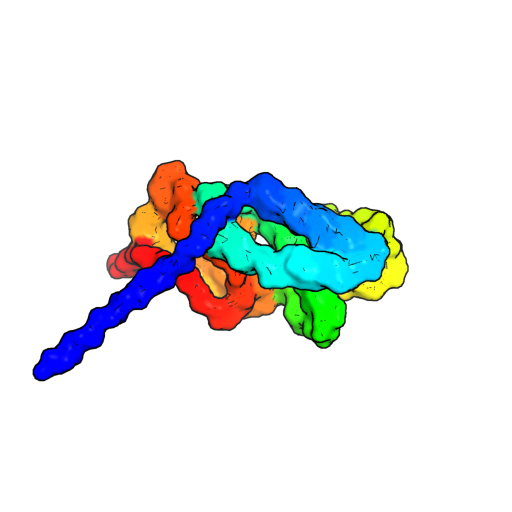.767 1.00 97.62 97 TYR A O 1
ATOM 724 N N . VAL A 1 98 ? 8.048 11.108 -5.076 1.00 96.44 98 VAL A N 1
ATOM 725 C CA . VAL A 1 98 ? 8.668 11.090 -6.397 1.00 96.44 98 VAL A CA 1
ATOM 726 C C . VAL A 1 98 ? 9.472 9.807 -6.514 1.00 96.44 98 VAL A C 1
ATOM 728 O O . VAL A 1 98 ? 10.321 9.528 -5.669 1.00 96.44 98 VAL A O 1
ATOM 731 N N . PHE A 1 99 ? 9.245 9.042 -7.584 1.00 97.69 99 PHE A N 1
ATOM 732 C CA . PHE A 1 99 ? 10.052 7.854 -7.845 1.00 97.69 99 PHE A CA 1
ATOM 733 C C . PHE A 1 99 ? 11.539 8.224 -7.909 1.00 97.69 99 PHE A C 1
ATOM 735 O O . PHE A 1 99 ? 11.901 9.162 -8.633 1.00 97.69 99 PHE A O 1
ATOM 742 N N . PRO A 1 100 ? 12.424 7.496 -7.215 1.00 97.19 100 PRO A N 1
ATOM 743 C CA . PRO A 1 100 ? 13.849 7.702 -7.373 1.00 97.19 100 PRO A CA 1
ATOM 744 C C . PRO A 1 100 ? 14.314 7.182 -8.741 1.00 97.19 100 PRO A C 1
ATOM 746 O O . PRO A 1 100 ? 13.724 6.265 -9.315 1.00 97.19 100 PRO A O 1
ATOM 749 N N . PHE A 1 101 ? 15.388 7.771 -9.274 1.00 96.38 101 PHE A N 1
ATOM 750 C CA . PHE A 1 101 ? 15.914 7.421 -10.600 1.00 96.38 101 PHE A CA 1
ATOM 751 C C . PHE A 1 101 ? 16.310 5.942 -10.717 1.00 96.38 101 PHE A C 1
ATOM 753 O O . PHE A 1 101 ? 16.092 5.341 -11.764 1.00 96.38 101 PHE A O 1
ATOM 760 N N . TRP A 1 102 ? 16.853 5.360 -9.641 1.00 96.31 102 TRP A N 1
ATOM 761 C CA . TRP A 1 102 ? 17.261 3.952 -9.603 1.00 96.31 102 TRP A CA 1
ATOM 762 C C . TRP A 1 102 ? 16.079 2.980 -9.716 1.00 96.31 102 TRP A C 1
ATOM 764 O O . TRP A 1 102 ? 16.267 1.866 -10.184 1.00 96.31 102 TRP A O 1
ATOM 774 N N . LEU A 1 103 ? 14.873 3.398 -9.314 1.00 97.75 103 LEU A N 1
ATOM 775 C CA . LEU A 1 103 ? 13.671 2.570 -9.394 1.00 97.75 103 LEU A CA 1
ATOM 776 C C . LEU A 1 103 ? 12.974 2.741 -10.744 1.00 97.75 103 LEU A C 1
ATOM 778 O O . LEU A 1 103 ? 12.654 1.765 -11.414 1.00 97.75 103 LEU A O 1
ATOM 782 N N . LEU A 1 104 ? 12.748 3.993 -11.153 1.00 96.81 104 LEU A N 1
ATOM 783 C CA . LEU A 1 104 ? 12.157 4.338 -12.445 1.00 96.81 104 LEU A CA 1
ATOM 784 C C . LEU A 1 104 ? 12.883 5.553 -13.038 1.00 96.81 104 LEU A C 1
ATOM 786 O O . LEU A 1 104 ? 12.777 6.640 -12.470 1.00 96.81 104 LEU A O 1
ATOM 790 N N . PRO A 1 105 ? 13.545 5.452 -14.201 1.00 95.25 105 PRO A N 1
ATOM 791 C CA . PRO A 1 105 ? 14.111 6.613 -14.896 1.00 95.25 105 PRO A CA 1
ATOM 792 C C . PRO A 1 105 ? 13.042 7.642 -15.298 1.00 95.25 105 PRO A C 1
ATOM 794 O O . PRO A 1 105 ? 11.879 7.283 -15.467 1.00 95.25 105 PRO A O 1
ATOM 797 N N . GLU A 1 106 ? 13.416 8.913 -15.489 1.00 93.06 106 GLU A N 1
ATOM 798 C CA . GLU A 1 106 ? 12.473 10.031 -15.726 1.00 93.06 106 GLU A CA 1
ATOM 799 C C . GLU A 1 106 ? 11.495 9.816 -16.891 1.00 93.06 106 GLU A C 1
ATOM 801 O O . GLU A 1 106 ? 10.335 10.204 -16.796 1.00 93.06 106 GLU A O 1
ATOM 806 N N . GLN A 1 107 ? 11.935 9.158 -17.966 1.00 94.44 107 GLN A N 1
ATOM 807 C CA . GLN A 1 107 ? 11.125 8.917 -19.169 1.00 94.44 107 GLN A CA 1
ATOM 808 C C . GLN A 1 107 ? 10.374 7.575 -19.137 1.00 94.44 107 GLN A C 1
ATOM 810 O O . GLN A 1 107 ? 9.787 7.163 -20.136 1.00 94.44 107 GLN A O 1
ATOM 815 N N . HIS A 1 108 ? 10.410 6.854 -18.015 1.00 96.38 108 HIS A N 1
ATOM 816 C CA . HIS A 1 108 ? 9.759 5.556 -17.915 1.00 96.38 108 HIS A CA 1
ATOM 817 C C . HIS A 1 108 ? 8.228 5.711 -17.913 1.00 96.38 108 HIS A C 1
ATOM 819 O O . HIS A 1 108 ? 7.681 6.465 -17.109 1.00 96.38 108 HIS A O 1
ATOM 825 N N . ALA A 1 109 ? 7.517 4.943 -18.749 1.00 95.69 109 ALA A N 1
ATOM 826 C CA . ALA A 1 109 ? 6.057 5.030 -18.909 1.00 95.69 109 ALA A CA 1
ATOM 827 C C . ALA A 1 109 ? 5.274 4.889 -17.586 1.00 95.69 109 ALA A C 1
ATOM 829 O O . ALA A 1 109 ? 4.264 5.555 -17.383 1.00 95.69 109 ALA A O 1
ATOM 830 N N . LEU A 1 110 ? 5.771 4.079 -16.642 1.00 96.88 110 LEU A N 1
ATOM 831 C CA . LEU A 1 110 ? 5.201 3.976 -15.289 1.00 96.88 110 LEU A CA 1
ATOM 832 C C . LEU A 1 110 ? 5.129 5.306 -14.526 1.00 96.88 110 LEU A C 1
ATOM 834 O O . LEU A 1 110 ? 4.201 5.486 -13.745 1.00 96.88 110 LEU A O 1
ATOM 838 N N . ARG A 1 111 ? 6.067 6.239 -14.736 1.00 97.38 111 ARG A N 1
ATOM 839 C CA . ARG A 1 111 ? 5.998 7.559 -14.092 1.00 97.38 111 ARG A CA 1
ATOM 840 C C . ARG A 1 111 ? 4.802 8.351 -14.593 1.00 97.38 111 ARG A C 1
ATOM 842 O O . ARG A 1 111 ? 4.097 8.951 -13.790 1.00 97.38 111 ARG A O 1
ATOM 849 N N . GLN A 1 112 ? 4.567 8.317 -15.904 1.00 96.19 112 GLN A N 1
ATOM 850 C CA . GLN A 1 112 ? 3.383 8.923 -16.504 1.00 96.19 112 GLN A CA 1
ATOM 851 C C . GLN A 1 112 ? 2.113 8.249 -15.976 1.00 96.19 112 GLN A C 1
ATOM 853 O O . GLN A 1 112 ? 1.202 8.937 -15.530 1.00 96.19 112 GLN A O 1
ATOM 858 N N . LEU A 1 113 ? 2.085 6.914 -15.936 1.00 97.38 113 LEU A N 1
ATOM 859 C CA . LEU A 1 113 ? 0.943 6.165 -15.416 1.00 97.38 113 LEU A CA 1
ATOM 860 C C . LEU A 1 113 ? 0.629 6.517 -13.953 1.00 97.38 113 LEU A C 1
ATOM 862 O O . LEU A 1 113 ? -0.533 6.719 -13.609 1.00 97.38 113 LEU A O 1
ATOM 866 N N . TYR A 1 114 ? 1.648 6.635 -13.097 1.00 98.19 114 TYR A N 1
ATOM 867 C CA . TYR A 1 114 ? 1.494 7.099 -11.716 1.00 98.19 114 TYR A CA 1
ATOM 868 C C . TYR A 1 114 ? 0.974 8.536 -11.655 1.00 98.19 114 TYR A C 1
ATOM 870 O O . TYR A 1 114 ? 0.012 8.809 -10.941 1.00 98.19 114 TYR A O 1
ATOM 878 N N . ALA A 1 115 ? 1.561 9.448 -12.437 1.00 96.75 115 ALA A N 1
ATOM 879 C CA . ALA A 1 115 ? 1.137 10.843 -12.487 1.00 96.75 115 ALA A CA 1
ATOM 880 C C . ALA A 1 115 ? -0.343 10.976 -12.882 1.00 96.75 115 ALA A C 1
ATOM 882 O O . ALA A 1 115 ? -1.067 11.717 -12.229 1.00 96.75 115 ALA A O 1
ATOM 883 N N . GLU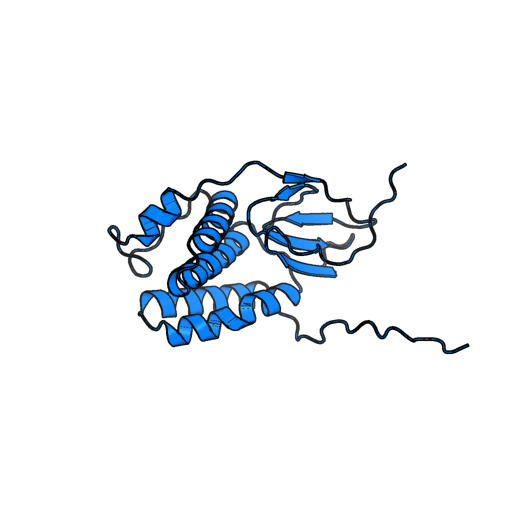 A 1 116 ? -0.802 10.201 -13.866 1.00 97.06 116 GLU A N 1
ATOM 884 C CA . GLU A 1 116 ? -2.191 10.167 -14.350 1.00 97.06 116 GLU A CA 1
ATOM 885 C C . GLU A 1 116 ? -3.165 9.404 -13.436 1.00 97.06 116 GLU A C 1
ATOM 887 O O . GLU A 1 116 ? -4.374 9.419 -13.669 1.00 97.06 116 GLU A O 1
ATOM 892 N N . SER A 1 117 ? -2.669 8.686 -12.426 1.00 97.25 117 SER A N 1
ATOM 893 C CA . SER A 1 117 ? -3.513 7.931 -11.498 1.00 97.25 117 SER A CA 1
ATOM 894 C C . SER A 1 117 ? -4.108 8.878 -10.460 1.00 97.25 117 SER A C 1
ATOM 896 O O . SER A 1 117 ? -3.506 9.148 -9.422 1.00 97.25 117 SER A O 1
ATOM 898 N N . GLU A 1 118 ? -5.267 9.451 -10.762 1.00 95.19 118 GLU A N 1
ATOM 899 C CA . GLU A 1 118 ? -5.955 10.372 -9.857 1.00 95.19 118 GLU A CA 1
ATOM 900 C C . GLU A 1 118 ? -6.791 9.621 -8.804 1.00 95.19 118 GLU A C 1
ATOM 902 O O . GLU A 1 118 ? -7.520 8.685 -9.149 1.00 95.19 118 GLU A O 1
ATOM 907 N N . PRO A 1 119 ? -6.714 10.000 -7.513 1.00 92.25 119 PRO A N 1
ATOM 908 C CA . PRO A 1 119 ? -7.551 9.407 -6.476 1.00 92.25 119 PRO A CA 1
ATOM 909 C C . PRO A 1 119 ? -9.034 9.741 -6.676 1.00 92.25 119 PRO A C 1
ATOM 911 O O . PRO A 1 119 ? -9.443 10.893 -6.571 1.00 92.25 119 PRO A O 1
ATOM 914 N N . ASP A 1 120 ? -9.867 8.719 -6.883 1.00 92.88 120 ASP A N 1
ATOM 915 C CA . ASP A 1 120 ? -11.326 8.884 -6.921 1.00 92.88 120 ASP A CA 1
ATOM 916 C C . ASP A 1 120 ? -11.898 9.254 -5.529 1.00 92.88 120 ASP A C 1
ATOM 918 O O . ASP A 1 120 ? -11.621 8.558 -4.549 1.00 92.88 120 ASP A O 1
ATOM 922 N N . PRO A 1 121 ? -12.681 10.330 -5.365 1.00 92.75 121 PRO A N 1
ATOM 923 C CA . PRO A 1 121 ? -13.169 10.743 -4.049 1.00 92.75 121 PRO A CA 1
ATOM 924 C C . PRO A 1 121 ? -14.260 9.825 -3.469 1.00 92.75 121 PRO A C 1
ATOM 926 O O . PRO A 1 121 ? -14.647 10.017 -2.319 1.00 92.75 121 PRO A O 1
ATOM 929 N N . ALA A 1 122 ? -14.779 8.853 -4.227 1.00 95.69 122 ALA A N 1
ATOM 930 C CA . ALA A 1 122 ? -15.857 7.980 -3.785 1.00 95.69 122 ALA A CA 1
ATOM 931 C C . ALA A 1 122 ? -15.442 7.109 -2.593 1.00 95.69 122 ALA A C 1
ATOM 933 O O . ALA A 1 122 ? -14.492 6.316 -2.646 1.00 95.69 122 ALA A O 1
ATOM 934 N N . VAL A 1 123 ? -16.229 7.221 -1.526 1.00 96.94 123 VAL A N 1
ATOM 935 C CA . VAL A 1 123 ? -16.079 6.464 -0.287 1.00 96.94 123 VAL A CA 1
ATOM 936 C C . VAL A 1 123 ? -17.402 5.820 0.118 1.00 96.94 123 VAL A C 1
ATOM 938 O O . VAL A 1 123 ? -18.485 6.303 -0.209 1.00 96.94 123 VAL A O 1
ATOM 941 N N . LEU A 1 124 ? -17.305 4.717 0.853 1.00 94.69 124 LEU A N 1
ATOM 942 C CA . LEU A 1 124 ? -18.413 4.037 1.504 1.00 94.69 124 LEU A CA 1
ATOM 943 C C . LEU A 1 124 ? -18.274 4.197 3.023 1.00 94.69 124 LEU A C 1
ATOM 945 O O . LEU A 1 124 ? -17.191 3.929 3.555 1.00 94.69 124 LEU A O 1
ATOM 949 N N . PRO A 1 125 ? -19.343 4.580 3.741 1.00 95.62 125 PRO A N 1
ATOM 950 C CA . PRO A 1 125 ? -19.309 4.597 5.193 1.00 95.62 125 PRO A CA 1
ATOM 951 C C . PRO A 1 125 ? -19.158 3.169 5.729 1.00 95.62 125 PRO A C 1
ATOM 953 O O . PRO A 1 125 ? -19.813 2.235 5.258 1.00 95.62 125 PRO A O 1
ATOM 956 N N . VAL A 1 126 ? -18.316 3.004 6.744 1.00 94.62 126 VAL A N 1
ATOM 957 C CA . VAL A 1 126 ? -18.171 1.769 7.517 1.00 94.62 126 VAL A CA 1
ATOM 958 C C . VAL A 1 126 ? -18.547 2.032 8.969 1.00 94.62 126 VAL A C 1
ATOM 960 O O . VAL A 1 126 ? -18.336 3.123 9.497 1.00 94.62 126 VAL A O 1
ATOM 963 N N . LEU A 1 127 ? -19.142 1.038 9.631 1.00 94.50 127 LEU A N 1
ATOM 964 C CA . LEU A 1 127 ? -19.507 1.191 11.037 1.00 94.50 127 LEU A CA 1
ATOM 965 C C . LEU A 1 127 ? -18.233 1.277 11.890 1.00 94.50 127 LEU A C 1
ATOM 967 O O . LEU A 1 127 ? -17.346 0.448 11.714 1.00 94.50 127 LEU A O 1
ATOM 971 N N . PRO A 1 128 ? -18.127 2.217 12.841 1.00 94.25 128 PRO A N 1
ATOM 972 C CA . PRO A 1 128 ? -16.998 2.229 13.760 1.00 94.25 128 PRO A CA 1
ATOM 973 C C . PRO A 1 128 ? -16.996 0.953 14.619 1.00 94.25 128 PRO A C 1
ATOM 975 O O . PRO A 1 128 ? -18.066 0.380 14.876 1.00 94.25 128 PRO A O 1
ATOM 978 N N . PRO A 1 129 ? -15.829 0.502 15.104 1.00 95.44 129 PRO A N 1
ATOM 979 C CA . PRO A 1 129 ? -15.760 -0.623 16.019 1.00 95.44 129 PRO A CA 1
ATOM 980 C C . PRO A 1 129 ? -16.399 -0.224 17.356 1.00 95.44 129 PRO A C 1
ATOM 982 O O . PRO A 1 129 ? -16.530 0.958 17.669 1.00 95.44 129 PRO A O 1
ATOM 985 N N . ARG A 1 130 ? -16.870 -1.209 18.124 1.00 95.31 130 ARG A N 1
ATOM 986 C CA . ARG A 1 130 ? -17.498 -0.988 19.436 1.00 95.31 130 ARG A CA 1
ATOM 987 C C . ARG A 1 130 ? -16.533 -0.328 20.420 1.00 95.31 130 ARG A C 1
ATOM 989 O O . ARG A 1 130 ? -16.952 0.484 21.236 1.00 95.31 130 ARG A O 1
ATOM 996 N N . GLU A 1 131 ? -15.271 -0.724 20.339 1.00 94.44 131 GLU A N 1
ATOM 997 C CA . GLU A 1 131 ? -14.153 -0.237 21.138 1.00 94.44 131 GLU A CA 1
ATOM 998 C C . GLU A 1 131 ? -12.977 0.013 20.189 1.00 94.44 131 GLU A C 1
ATOM 1000 O O . GLU A 1 131 ? -12.838 -0.692 19.187 1.00 94.44 131 GLU A O 1
ATOM 1005 N N . GLY A 1 132 ? -12.162 1.025 20.490 1.00 96.00 132 GLY A N 1
ATOM 1006 C CA . GLY A 1 132 ? -10.998 1.385 19.685 1.00 96.00 132 GLY A CA 1
ATOM 1007 C C . GLY A 1 132 ? -11.315 2.201 18.433 1.00 96.00 132 GLY A C 1
ATOM 1008 O O . GLY A 1 132 ? -12.145 3.112 18.463 1.00 96.00 132 GLY A O 1
ATOM 1009 N N . SER A 1 133 ? -10.600 1.934 17.339 1.00 97.44 133 SER A N 1
ATOM 1010 C CA . SER A 1 133 ? -10.633 2.781 16.137 1.00 97.44 133 SER A CA 1
ATOM 1011 C C . SER A 1 133 ? -10.370 2.014 14.841 1.00 97.44 133 SER A C 1
ATOM 1013 O O . SER A 1 133 ? -9.803 0.924 14.839 1.00 97.44 133 SER A O 1
ATOM 1015 N N . LEU A 1 134 ? -10.819 2.588 13.723 1.00 97.69 134 LEU A N 1
ATOM 1016 C CA . LEU A 1 134 ? -10.518 2.111 12.374 1.00 97.69 134 LEU A CA 1
ATOM 1017 C C . LEU A 1 134 ? -9.520 3.050 11.719 1.00 97.69 134 LEU A C 1
ATOM 1019 O O . LEU A 1 134 ? -9.684 4.267 11.779 1.00 97.69 134 LEU A O 1
ATOM 1023 N N . PHE A 1 135 ? -8.520 2.470 11.074 1.00 98.31 135 PHE A N 1
ATOM 1024 C CA . PHE A 1 135 ? -7.529 3.175 10.279 1.00 98.31 135 PHE A CA 1
ATOM 1025 C C . PHE A 1 135 ? -7.644 2.715 8.827 1.00 98.31 135 PHE A C 1
ATOM 1027 O O . PHE A 1 135 ? -7.733 1.517 8.561 1.00 98.31 135 PHE A O 1
ATOM 1034 N N . MET A 1 136 ? -7.639 3.675 7.906 1.00 98.12 136 MET A N 1
ATOM 1035 C CA . MET A 1 136 ? -7.606 3.482 6.458 1.00 98.12 136 MET A CA 1
ATOM 1036 C C . MET A 1 136 ? -6.340 4.163 5.948 1.00 98.12 136 MET A C 1
ATOM 1038 O O . MET A 1 136 ? -6.175 5.368 6.133 1.00 98.12 136 MET A O 1
ATOM 1042 N N . ASP A 1 137 ? -5.421 3.392 5.374 1.00 98.31 137 ASP A N 1
ATOM 1043 C CA . ASP A 1 137 ? -4.130 3.871 4.867 1.00 98.31 137 ASP A CA 1
ATOM 1044 C C . ASP A 1 137 ? -3.346 4.694 5.906 1.00 98.31 137 ASP A C 1
ATOM 1046 O O . ASP A 1 137 ? -2.757 5.730 5.607 1.00 98.31 137 ASP A O 1
ATOM 1050 N N . GLY A 1 138 ? -3.376 4.241 7.163 1.00 98.00 138 GLY A N 1
ATOM 1051 C CA . GLY A 1 138 ? -2.684 4.883 8.283 1.00 98.00 138 GLY A CA 1
ATOM 1052 C C . GLY A 1 138 ? -3.376 6.115 8.871 1.00 98.00 138 GLY A C 1
ATOM 1053 O O . GLY A 1 138 ? -2.815 6.758 9.758 1.00 98.00 138 GLY A O 1
ATOM 1054 N N . VAL A 1 139 ? -4.596 6.438 8.431 1.00 98.25 139 VAL A N 1
ATOM 1055 C CA . VAL A 1 139 ? -5.395 7.556 8.953 1.00 98.25 139 VAL A CA 1
ATOM 1056 C C . VAL A 1 139 ? -6.663 7.037 9.621 1.00 98.25 139 VAL A C 1
ATOM 1058 O O . VAL A 1 139 ? -7.397 6.243 9.034 1.00 98.25 139 VAL A O 1
ATOM 1061 N N . ALA A 1 140 ? -6.959 7.507 10.835 1.00 97.94 140 ALA A N 1
ATOM 1062 C CA . ALA A 1 140 ? -8.204 7.169 11.519 1.00 97.94 140 ALA A CA 1
ATOM 1063 C C . ALA A 1 140 ? -9.419 7.613 10.681 1.00 97.94 140 ALA A C 1
ATOM 1065 O O . ALA A 1 140 ? -9.569 8.799 10.383 1.00 97.94 140 ALA A O 1
ATOM 1066 N N . SER A 1 141 ? -10.276 6.671 10.281 1.00 97.06 141 SER A N 1
ATOM 1067 C CA . SER A 1 141 ? -11.386 6.935 9.361 1.00 97.06 141 SER A CA 1
ATOM 1068 C C . SER A 1 141 ? -12.516 5.912 9.497 1.00 97.06 141 SER A C 1
ATOM 1070 O O . SER A 1 141 ? -12.293 4.734 9.771 1.00 97.06 141 SER A O 1
ATOM 1072 N N . THR A 1 142 ? -13.745 6.371 9.255 1.00 96.19 142 THR A N 1
ATOM 1073 C CA . THR A 1 142 ? -14.950 5.529 9.094 1.00 96.19 142 THR A CA 1
ATOM 1074 C C . THR A 1 142 ? -15.463 5.544 7.653 1.00 96.19 142 THR A C 1
ATOM 1076 O O . THR A 1 142 ? -16.592 5.153 7.370 1.00 96.19 142 THR A O 1
ATOM 1079 N N . GLU A 1 143 ? -14.613 5.967 6.722 1.00 96.75 143 GLU A N 1
ATOM 1080 C CA . GLU A 1 143 ? -14.889 6.031 5.294 1.00 96.75 143 GLU A CA 1
ATOM 1081 C C . GLU A 1 143 ? -13.867 5.176 4.552 1.00 96.75 143 GLU A C 1
ATOM 1083 O O . GLU A 1 143 ? -12.658 5.391 4.657 1.00 96.75 143 GLU A O 1
ATOM 1088 N N . ARG A 1 144 ? -14.356 4.190 3.800 1.00 95.75 144 ARG A N 1
ATOM 1089 C CA . ARG A 1 144 ? -13.534 3.291 2.992 1.00 95.75 144 ARG A CA 1
ATOM 1090 C C . ARG A 1 144 ? -13.583 3.711 1.522 1.00 95.75 144 ARG A C 1
ATOM 1092 O O . ARG A 1 144 ? -14.686 3.851 0.998 1.00 95.75 144 ARG A O 1
ATOM 1099 N N . PRO A 1 145 ? -12.450 3.820 0.810 1.00 96.50 145 PRO A N 1
ATOM 1100 C CA . PRO A 1 145 ? -12.463 4.068 -0.630 1.00 96.50 145 PRO A CA 1
ATOM 1101 C C . PRO A 1 145 ? -13.238 2.998 -1.413 1.00 96.50 145 PRO A C 1
ATOM 1103 O O . PRO A 1 145 ? -13.073 1.801 -1.175 1.00 96.50 145 PRO A O 1
ATOM 1106 N N . GLN A 1 146 ? -14.073 3.425 -2.365 1.00 95.31 146 GLN A N 1
ATOM 1107 C CA . GLN A 1 146 ? -14.924 2.513 -3.138 1.00 95.31 146 GLN A CA 1
ATOM 1108 C C . GLN A 1 146 ? -14.218 1.926 -4.365 1.00 95.31 146 GLN A C 1
ATOM 1110 O O . GLN A 1 146 ? -14.491 0.791 -4.744 1.00 95.31 146 GLN A O 1
ATOM 1115 N N . LEU A 1 147 ? -13.350 2.706 -5.014 1.00 95.62 147 LEU A N 1
ATOM 1116 C CA . LEU A 1 147 ? -12.803 2.393 -6.343 1.00 95.62 147 LEU A CA 1
ATOM 1117 C C . LEU A 1 147 ? -11.290 2.160 -6.350 1.00 95.62 147 LEU A C 1
ATOM 1119 O O . LEU A 1 147 ? -10.684 2.018 -7.408 1.00 95.62 147 LEU A O 1
ATOM 1123 N N . ARG A 1 148 ? -10.671 2.105 -5.171 1.00 96.88 148 ARG A N 1
ATOM 1124 C CA . ARG A 1 148 ? -9.235 1.881 -5.018 1.00 96.88 148 ARG A CA 1
ATOM 1125 C C . ARG A 1 148 ? -8.953 0.959 -3.831 1.00 96.88 148 ARG A C 1
ATOM 1127 O O . ARG A 1 148 ? -9.806 0.859 -2.943 1.00 96.88 148 ARG A O 1
ATOM 1134 N N . PRO A 1 149 ? -7.815 0.249 -3.825 1.00 98.12 149 PRO A N 1
ATOM 1135 C CA . PRO A 1 149 ? -7.428 -0.534 -2.672 1.00 98.12 149 PRO A CA 1
ATOM 1136 C C . PRO A 1 149 ? -7.158 0.348 -1.449 1.00 98.12 149 PRO A C 1
ATOM 1138 O O . PRO A 1 149 ? -6.953 1.553 -1.557 1.00 98.12 149 PRO A O 1
ATOM 1141 N N . THR A 1 150 ? -7.165 -0.262 -0.271 1.00 98.44 150 THR A N 1
ATOM 1142 C CA . THR A 1 150 ? -6.846 0.417 0.988 1.00 98.44 150 THR A CA 1
ATOM 1143 C C . THR A 1 150 ? -6.287 -0.587 1.993 1.00 98.44 150 THR A C 1
ATOM 1145 O O . THR A 1 150 ? -6.694 -1.752 2.007 1.00 98.44 150 THR A O 1
ATOM 1148 N N . LEU A 1 151 ? -5.338 -0.157 2.816 1.00 98.38 151 LEU A N 1
ATOM 1149 C CA . LEU A 1 151 ? -4.886 -0.895 3.988 1.00 98.38 151 LEU A CA 1
ATOM 1150 C C . LEU A 1 151 ? -5.795 -0.521 5.159 1.00 98.38 151 LEU A C 1
ATOM 1152 O O . LEU A 1 151 ? -5.851 0.637 5.563 1.00 98.38 151 LEU A O 1
ATOM 1156 N N . VAL A 1 152 ? -6.500 -1.503 5.712 1.00 98.25 152 VAL A N 1
ATOM 1157 C CA . VAL A 1 152 ? -7.414 -1.317 6.841 1.00 98.25 152 VAL A CA 1
ATOM 1158 C C . VAL A 1 152 ? -6.803 -1.917 8.093 1.00 98.25 152 VAL A C 1
ATOM 1160 O O . VAL A 1 152 ? -6.407 -3.081 8.069 1.00 98.25 152 VAL A O 1
ATOM 1163 N N . GLN A 1 153 ? -6.793 -1.164 9.194 1.00 98.12 153 GLN A N 1
ATOM 1164 C CA . GLN A 1 153 ? -6.463 -1.684 10.523 1.00 98.12 153 GLN A CA 1
ATOM 1165 C C . GLN A 1 153 ? -7.606 -1.412 11.502 1.00 98.12 153 GLN A C 1
ATOM 1167 O O . GLN A 1 153 ? -8.167 -0.317 11.542 1.00 98.12 153 GLN A O 1
ATOM 1172 N N . VAL A 1 154 ? -7.955 -2.427 12.289 1.00 97.88 154 VAL A N 1
ATOM 1173 C CA . VAL A 1 154 ? -8.863 -2.331 13.434 1.00 97.88 154 VAL A CA 1
ATOM 1174 C C . VAL A 1 154 ? -8.002 -2.334 14.685 1.00 97.88 154 VAL A C 1
ATOM 1176 O O . VAL A 1 154 ? -7.259 -3.288 14.913 1.00 97.88 154 VAL A O 1
ATOM 1179 N N . LEU A 1 155 ? -8.108 -1.283 15.484 1.00 97.75 155 LEU A N 1
ATOM 1180 C CA . LEU A 1 155 ? -7.401 -1.139 16.748 1.00 97.75 155 LEU A CA 1
ATOM 1181 C C . LEU A 1 155 ? -8.374 -1.303 17.913 1.00 97.75 155 LEU A C 1
ATOM 1183 O O . LEU A 1 155 ? -9.537 -0.914 17.792 1.00 97.75 155 LEU A O 1
ATOM 1187 N N . ASP A 1 156 ? -7.896 -1.832 19.037 1.00 96.38 156 ASP A N 1
ATOM 1188 C CA . ASP A 1 156 ? -8.616 -1.792 20.315 1.00 96.38 156 ASP A CA 1
ATOM 1189 C C . ASP A 1 156 ? -8.502 -0.419 21.011 1.00 96.38 156 ASP A C 1
ATOM 1191 O O . ASP A 1 156 ? -8.030 0.565 20.430 1.00 96.38 156 ASP A O 1
ATOM 1195 N N . ALA A 1 157 ? -9.018 -0.320 22.240 1.00 96.31 157 ALA A N 1
ATOM 1196 C CA . ALA A 1 157 ? -9.027 0.918 23.017 1.00 96.31 157 ALA A CA 1
ATOM 1197 C C . ALA A 1 157 ? -7.619 1.359 23.460 1.00 96.31 157 ALA A C 1
ATOM 1199 O O . ALA A 1 157 ? -7.388 2.549 23.680 1.00 96.31 157 ALA A O 1
ATOM 1200 N N . GLU A 1 158 ? -6.686 0.416 23.560 1.00 96.75 158 GLU A N 1
ATOM 1201 C CA . GLU A 1 158 ? -5.286 0.623 23.915 1.00 96.75 158 GLU A CA 1
ATOM 1202 C C . GLU A 1 158 ? -4.415 0.953 22.690 1.00 96.75 158 GLU A C 1
ATOM 1204 O O . GLU A 1 158 ? -3.262 1.361 22.840 1.00 96.75 158 GLU A O 1
ATOM 1209 N N . GLY A 1 159 ? -4.973 0.829 21.483 1.00 96.00 159 GLY A N 1
ATOM 1210 C CA . GLY A 1 159 ? -4.309 1.121 20.216 1.00 96.00 159 GLY A CA 1
ATOM 1211 C C . GLY A 1 159 ? -3.558 -0.066 19.609 1.00 96.00 159 GLY A C 1
ATOM 1212 O O . GLY A 1 159 ? -2.813 0.133 18.649 1.00 96.00 159 GLY A O 1
ATOM 1213 N N . ALA A 1 160 ? -3.735 -1.283 20.129 1.00 96.25 160 ALA A N 1
ATOM 1214 C CA . ALA A 1 160 ? -3.136 -2.482 19.555 1.00 96.25 160 ALA A CA 1
ATOM 1215 C C . ALA A 1 160 ? -3.949 -2.984 18.352 1.00 96.25 160 ALA A C 1
ATOM 1217 O O . ALA A 1 160 ? -5.182 -2.919 18.333 1.00 96.25 160 ALA A O 1
ATOM 1218 N N . VAL A 1 161 ? -3.252 -3.487 17.328 1.00 96.62 161 VAL A N 1
ATOM 1219 C CA . VAL A 1 161 ? -3.879 -3.979 16.094 1.00 96.62 161 VAL A CA 1
ATOM 1220 C C . VAL A 1 161 ? -4.555 -5.325 16.356 1.00 96.62 161 VAL A C 1
ATOM 1222 O O . VAL A 1 161 ? -3.902 -6.324 16.633 1.00 96.62 161 VAL A O 1
ATOM 1225 N N . GLN A 1 162 ? -5.880 -5.349 16.234 1.00 95.88 162 GLN A N 1
ATOM 1226 C CA . GLN A 1 162 ? -6.715 -6.545 16.392 1.00 95.88 162 GLN A CA 1
ATOM 1227 C C . GLN A 1 162 ? -6.956 -7.261 15.060 1.00 95.88 162 GLN A C 1
ATOM 1229 O O . GLN A 1 162 ? -7.146 -8.476 15.013 1.00 95.88 162 GLN A O 1
ATOM 1234 N N . ALA A 1 163 ? -6.979 -6.502 13.966 1.00 95.81 163 ALA A N 1
ATOM 1235 C CA . ALA A 1 163 ? -7.067 -7.030 12.615 1.00 95.81 163 ALA A CA 1
ATOM 1236 C C . ALA A 1 163 ? -6.440 -6.047 11.631 1.00 95.81 163 ALA A C 1
ATOM 1238 O O . ALA A 1 163 ? -6.592 -4.834 11.772 1.00 95.81 163 ALA A O 1
ATOM 1239 N N . SER A 1 164 ? -5.796 -6.574 10.597 1.00 97.38 164 SER A N 1
ATOM 1240 C CA . SER A 1 164 ? -5.238 -5.792 9.501 1.00 97.38 164 SER A CA 1
ATOM 1241 C C . SER A 1 164 ? -5.522 -6.503 8.181 1.00 97.38 164 SER A C 1
ATOM 1243 O O . SER A 1 164 ? -5.660 -7.726 8.152 1.00 97.38 164 SER A O 1
ATOM 1245 N N . ALA A 1 165 ? -5.686 -5.757 7.094 1.00 97.19 165 ALA A N 1
ATOM 1246 C CA . ALA A 1 165 ? -5.794 -6.318 5.752 1.00 97.19 165 ALA A CA 1
ATOM 1247 C C . ALA A 1 165 ? -5.523 -5.257 4.689 1.00 97.19 165 ALA A C 1
ATOM 1249 O O . ALA A 1 165 ? -5.958 -4.115 4.818 1.00 97.19 165 ALA A O 1
ATOM 1250 N N . TRP A 1 166 ? -4.900 -5.663 3.586 1.00 97.62 166 TRP A N 1
ATOM 1251 C CA . TRP A 1 166 ? -4.970 -4.896 2.350 1.00 97.62 166 TRP A CA 1
ATOM 1252 C C . TRP A 1 166 ? -6.166 -5.376 1.539 1.00 97.62 166 TRP A C 1
ATOM 1254 O O . TRP A 1 166 ? -6.270 -6.558 1.210 1.00 97.62 166 TRP A O 1
ATOM 1264 N N . LEU A 1 167 ? -7.082 -4.462 1.251 1.00 96.69 167 LEU A N 1
ATOM 1265 C CA . LEU A 1 167 ? -8.344 -4.758 0.598 1.00 96.69 167 LEU A CA 1
ATOM 1266 C C . LEU A 1 167 ? -8.351 -4.154 -0.796 1.00 96.69 167 LEU A C 1
ATOM 1268 O O . LEU A 1 167 ? -8.122 -2.957 -0.951 1.00 96.69 167 LEU A O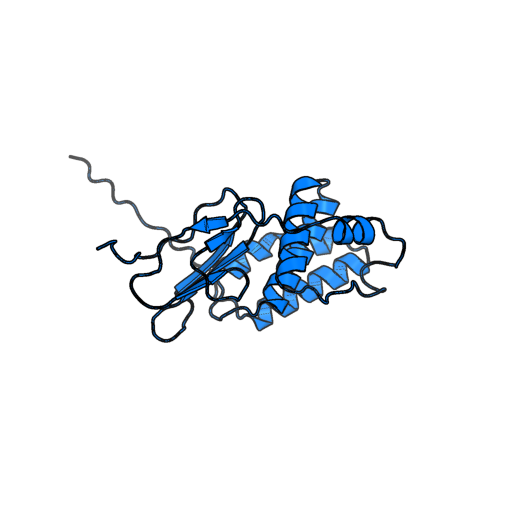 1
ATOM 1272 N N . ARG A 1 168 ? -8.730 -4.941 -1.799 1.00 95.25 168 ARG A N 1
ATOM 1273 C CA . ARG A 1 168 ? -9.233 -4.406 -3.068 1.00 95.25 168 ARG A CA 1
ATOM 1274 C C . ARG A 1 168 ? -10.579 -3.713 -2.845 1.00 95.25 168 ARG A C 1
ATOM 1276 O O . ARG A 1 168 ? -11.244 -3.924 -1.832 1.00 95.25 168 ARG A O 1
ATOM 1283 N N . ALA A 1 169 ? -11.025 -2.938 -3.831 1.00 90.50 169 ALA A N 1
ATOM 1284 C CA . ALA A 1 169 ? -12.319 -2.247 -3.827 1.00 90.50 169 ALA A CA 1
ATOM 1285 C C . ALA A 1 169 ? -13.507 -3.153 -3.429 1.00 90.50 169 ALA A C 1
ATOM 1287 O O . ALA A 1 169 ? -14.390 -2.745 -2.678 1.00 90.50 169 ALA A O 1
ATOM 1288 N N . THR A 1 170 ? -13.508 -4.403 -3.897 1.00 90.75 170 THR A N 1
ATOM 1289 C CA . THR A 1 170 ? -14.608 -5.361 -3.709 1.00 90.75 170 THR A CA 1
ATOM 1290 C C . THR A 1 170 ? -14.421 -6.316 -2.532 1.00 90.75 170 THR A C 1
ATOM 1292 O O . THR A 1 170 ? -15.341 -7.074 -2.223 1.00 90.75 170 THR A O 1
ATOM 1295 N N . ASP A 1 171 ? -13.265 -6.297 -1.863 1.00 94.81 171 ASP A N 1
ATOM 1296 C CA . ASP A 1 171 ? -12.991 -7.226 -0.766 1.00 94.81 171 ASP A CA 1
ATOM 1297 C C . ASP A 1 171 ? -13.855 -6.891 0.457 1.00 94.81 171 ASP A C 1
ATOM 1299 O O . ASP A 1 171 ? -14.189 -5.731 0.715 1.00 94.81 171 ASP A O 1
ATOM 1303 N N . ALA A 1 172 ? -14.228 -7.896 1.246 1.00 92.06 172 ALA A N 1
ATOM 1304 C CA . ALA A 1 172 ? -14.923 -7.660 2.508 1.00 92.06 172 ALA A CA 1
ATOM 1305 C C . ALA A 1 172 ? -13.974 -7.012 3.530 1.00 92.06 172 ALA A C 1
ATOM 1307 O O . ALA A 1 172 ? -12.790 -7.335 3.576 1.00 92.06 172 ALA A O 1
ATOM 1308 N N . THR A 1 173 ? -14.490 -6.124 4.382 1.00 90.44 173 THR A N 1
ATOM 1309 C CA . THR A 1 173 ? -13.708 -5.607 5.515 1.00 90.44 173 THR A CA 1
ATOM 1310 C C . THR A 1 173 ? -13.370 -6.735 6.497 1.00 90.44 173 THR A C 1
ATOM 1312 O O . THR A 1 173 ? -14.182 -7.659 6.647 1.00 90.44 173 THR A O 1
ATOM 1315 N N . PRO A 1 174 ? -12.235 -6.656 7.220 1.00 91.56 174 PRO A N 1
ATOM 1316 C CA . PRO A 1 174 ? -11.949 -7.556 8.331 1.00 91.56 174 PRO A CA 1
ATOM 1317 C C . PRO A 1 174 ? -13.115 -7.627 9.317 1.00 91.56 174 PRO A C 1
ATOM 1319 O O . PRO A 1 174 ? -13.880 -6.673 9.475 1.00 91.56 174 PRO A O 1
ATOM 1322 N N . ARG A 1 175 ? -13.270 -8.772 9.986 1.00 89.81 175 ARG A N 1
ATOM 1323 C CA . ARG A 1 175 ? -14.324 -8.946 10.988 1.00 89.81 175 ARG A CA 1
ATOM 1324 C C . ARG A 1 175 ? -13.953 -8.188 12.263 1.00 89.81 175 ARG A C 1
ATOM 1326 O O . ARG A 1 175 ? -12.902 -8.441 12.834 1.00 89.81 175 ARG A O 1
ATOM 1333 N N . TYR A 1 176 ? -14.852 -7.333 12.734 1.00 92.69 176 TYR A N 1
ATOM 1334 C CA . TYR A 1 176 ? -14.801 -6.692 14.049 1.00 92.69 176 TYR A CA 1
ATOM 1335 C C . TYR A 1 176 ? -16.224 -6.534 14.592 1.00 92.69 176 TYR A C 1
ATOM 1337 O O . TYR A 1 176 ? -17.200 -6.713 13.861 1.00 92.69 176 TYR A O 1
ATOM 1345 N N . THR A 1 177 ? -16.357 -6.227 15.882 1.00 91.81 177 THR A N 1
ATOM 1346 C CA . THR A 1 177 ? -17.668 -5.946 16.485 1.00 91.81 177 THR A CA 1
ATOM 1347 C C . THR A 1 177 ? -17.996 -4.469 16.270 1.00 91.81 177 THR A C 1
ATOM 1349 O O . THR A 1 177 ? -17.309 -3.641 16.864 1.00 91.81 177 THR A O 1
ATOM 1352 N N . PRO A 1 178 ? -18.998 -4.102 15.450 1.00 89.12 178 PRO A N 1
ATOM 1353 C CA . PRO A 1 178 ? -19.332 -2.701 15.217 1.00 89.12 178 PRO A CA 1
ATOM 1354 C C . PRO A 1 178 ? -20.111 -2.094 16.392 1.00 89.12 178 PRO A C 1
ATOM 1356 O O . PRO A 1 178 ? -20.809 -2.797 17.131 1.00 89.12 178 PRO A O 1
ATOM 1359 N N . THR A 1 179 ? -20.049 -0.770 16.528 1.00 87.75 179 THR A N 1
ATOM 1360 C CA . THR A 1 179 ? -20.965 -0.012 17.389 1.00 87.75 179 THR A CA 1
ATOM 1361 C C . THR A 1 179 ? -22.396 -0.165 16.864 1.00 87.75 179 THR A C 1
ATOM 1363 O O . THR A 1 179 ? -22.642 -0.064 15.661 1.00 87.75 179 THR A O 1
ATOM 1366 N N . ARG A 1 180 ? -23.364 -0.425 17.754 1.00 80.44 180 ARG A N 1
ATOM 1367 C CA . ARG A 1 180 ? -24.783 -0.456 17.365 1.00 80.44 180 ARG A CA 1
ATOM 1368 C C . ARG A 1 180 ? -25.258 0.961 17.023 1.00 80.44 180 ARG A C 1
ATOM 1370 O O . ARG A 1 180 ? -25.023 1.851 17.838 1.00 80.44 180 ARG A O 1
ATOM 1377 N N . PRO A 1 181 ? -25.964 1.170 15.897 1.00 72.25 181 PRO A N 1
ATOM 1378 C CA . PRO A 1 181 ? -26.685 2.417 15.689 1.00 72.25 181 PRO A CA 1
ATOM 1379 C C . PRO A 1 181 ? -27.748 2.557 16.787 1.00 72.25 181 PRO A C 1
ATOM 1381 O O . PRO A 1 181 ? -28.479 1.600 17.064 1.00 72.25 181 PRO A O 1
ATOM 1384 N N . VAL A 1 182 ? -27.753 3.714 17.451 1.00 62.25 182 VAL A N 1
ATOM 1385 C CA . VAL A 1 182 ? -28.788 4.125 18.414 1.00 62.25 182 VAL A CA 1
ATOM 1386 C C . VAL A 1 182 ? -30.011 4.675 17.700 1.00 62.25 182 VAL A C 1
ATOM 1388 O O . VAL A 1 182 ? -29.835 5.292 16.626 1.00 62.25 182 VAL A O 1
#

pLDDT: mean 93.35, std 11.07, range [48.38, 98.69]

Sequence (182 aa):
MLAWLAVALGATCDTTSPEALEARVEEAERAFGDLASDRFLELTASLAQDVACLEGTVPPTMAAHFHRAFGLRAYLGRQEGDTRAAFASAKLADPGYVFPFWLLPEQHALRQLYAESEPDPAVLPVLPPREGSLFMDGVASTERPQLRPTLVQVLDAEGAVQASAWLRATDATPRYTPTRPV

Foldseek 3Di:
DDDDDDDPPDPPDDAAELVNLLVLLVVLLLCQLVVVLVVNCVSLVCSQVNQFRYFAFDALQSLLSNLCSQLSVCVVVVNLLQNLQSLQSSCVSPVPDDDDCSRPNPPRVSNVSSVPSHNDPDWDFAFAFQFAFKDWSRHTDRTHRQRHWTWIFGAGNVGTTPGIGTDGNPRDDDDGHGDDDD

Radius of gyration: 17.37 Å; chains: 1; bounding box: 48×47×43 Å

Secondary structure (DSSP, 8-state):
---------------B-HHHHHHHHHHHHHHHHTT-HHHHHHHHHSHHHHHHTB-S---HHHHHHHHHHHHHHHHHTT-HHHHHHHHHHHHHH-TT----TTTS-TT-HHHHHHHT-PPP--EEE-PPBSSSEEEETTEE-SEEESSS-EEEEEE-TT--EEEEEEE-TTSPPPP--BPPP-